Protein AF-A0A842W9Q1-F1 (afdb_monomer_lite)

Secondary structure (DSSP, 8-state):
-HHHHHHHHHHHTTSEEE----HHHHHHHHHHHHHHHHHHHHHHHTT-HHHHHHHHHHHHHHHHHHHHHTTTEEE--HHHHHHHHHHTS--HHHHHHHHHHHHHHHHHHH------SS-S--

Sequence (122 aa):
MKKVNFLSKLKKEEKLELVELSEEICQSYLEKADNSLKSAKVLLANNLYENSVSMSYYAMYNSLTALLFRTGVKCENHSGSILILKFLFGKKDLFSIISEAKEERIDKQYYVTDQDEITKDA

pLDDT: mean 91.32, std 14.79, range [39.44, 98.88]

Foldseek 3Di:
DVLVVVLVVCVVVVQKDFAAQDPPLLVVLQVLLVVLQVQLVVCVVVVVNLSSLLSNLSSLQSNLQSVCSNVRMGHNDSLSSLVCCCPVVVCVVSSVVSVVSVVSNCCSPPDDDPPPPPPDDD

Radius of gyration: 17.18 Å; chains: 1; bounding box: 45×37×46 Å

Structure (mmCIF, N/CA/C/O backbone):
data_AF-A0A842W9Q1-F1
#
_entry.id   AF-A0A842W9Q1-F1
#
loop_
_atom_site.group_PDB
_atom_site.id
_atom_site.type_symbol
_atom_site.label_atom_id
_atom_site.label_alt_id
_atom_site.label_comp_id
_atom_site.label_asym_id
_atom_site.label_entity_id
_atom_site.label_seq_id
_atom_site.pdbx_PDB_ins_code
_atom_site.Cartn_x
_atom_site.Cartn_y
_atom_site.Cartn_z
_atom_site.occupancy
_atom_site.B_iso_or_equiv
_atom_site.auth_seq_id
_atom_site.auth_comp_id
_atom_site.auth_asym_id
_atom_site.auth_atom_id
_atom_site.pdbx_PDB_model_num
ATOM 1 N N . MET A 1 1 ? -8.109 -16.696 13.592 1.00 61.06 1 MET A N 1
ATOM 2 C CA . MET A 1 1 ? -7.751 -16.048 14.879 1.00 61.06 1 MET A CA 1
ATOM 3 C C . MET A 1 1 ? -6.461 -15.225 14.828 1.00 61.06 1 MET A C 1
ATOM 5 O O . MET A 1 1 ? -6.553 -14.035 15.084 1.00 61.06 1 MET A O 1
ATOM 9 N N . LYS A 1 2 ? -5.290 -15.763 14.435 1.00 77.44 2 LYS A N 1
ATOM 10 C CA . LYS A 1 2 ? -4.002 -15.017 14.476 1.00 77.44 2 LYS A CA 1
ATOM 11 C C . LYS A 1 2 ? -4.022 -13.619 13.813 1.00 77.44 2 LYS A C 1
ATOM 13 O O . LYS A 1 2 ? -3.540 -12.663 14.406 1.00 77.44 2 LYS A O 1
ATOM 18 N N . LYS A 1 3 ? -4.625 -13.479 12.623 1.00 78.38 3 LYS A N 1
ATOM 19 C CA . LYS A 1 3 ? -4.702 -12.194 11.885 1.00 78.38 3 LYS A CA 1
ATOM 20 C C . LYS A 1 3 ? -5.624 -11.155 12.541 1.00 78.38 3 LYS A C 1
ATOM 22 O O . LYS A 1 3 ? -5.323 -9.970 12.503 1.00 78.38 3 LYS A O 1
ATOM 27 N N . VAL A 1 4 ? -6.709 -11.595 13.180 1.00 78.06 4 VAL A N 1
ATOM 28 C CA . VAL A 1 4 ? -7.604 -10.703 13.941 1.00 78.06 4 VAL A CA 1
ATOM 29 C C . VAL A 1 4 ? -6.896 -10.223 15.207 1.00 78.06 4 VAL A C 1
ATOM 31 O O . VAL A 1 4 ? -6.900 -9.034 15.492 1.00 78.06 4 VAL A O 1
ATOM 34 N N . ASN A 1 5 ? -6.175 -11.117 15.893 1.00 90.00 5 ASN A N 1
ATOM 35 C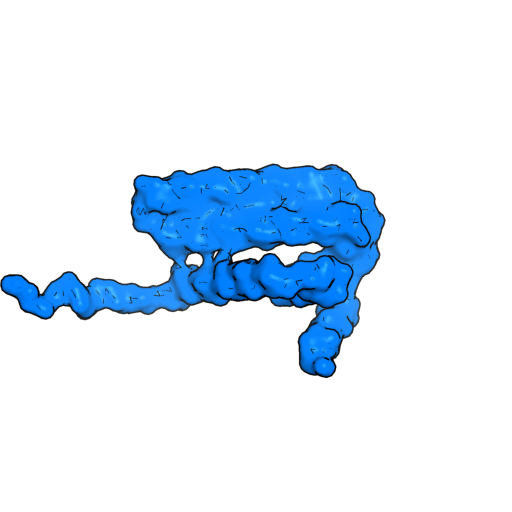 CA . ASN A 1 5 ? -5.356 -10.747 17.051 1.00 90.00 5 ASN A CA 1
ATOM 36 C C . ASN A 1 5 ? -4.273 -9.717 16.686 1.00 90.00 5 ASN A C 1
ATOM 38 O O . ASN A 1 5 ? -3.961 -8.849 17.496 1.00 90.00 5 ASN A O 1
ATOM 42 N N . PHE A 1 6 ? -3.730 -9.784 15.466 1.00 94.00 6 PHE A N 1
ATOM 43 C CA . PHE A 1 6 ? -2.780 -8.793 14.962 1.00 94.00 6 PHE A CA 1
ATOM 44 C C . PHE A 1 6 ? -3.413 -7.406 14.776 1.00 94.00 6 PHE A C 1
ATOM 46 O O . PHE A 1 6 ? -2.848 -6.428 15.253 1.00 94.00 6 PHE A O 1
ATOM 53 N N . LEU A 1 7 ? -4.602 -7.304 14.169 1.00 93.94 7 LEU A N 1
ATOM 54 C CA . LEU A 1 7 ? -5.308 -6.018 14.060 1.00 93.94 7 LEU A CA 1
ATOM 55 C C . LEU A 1 7 ? -5.684 -5.457 15.440 1.00 93.94 7 LEU A C 1
ATOM 57 O O . LEU A 1 7 ? -5.496 -4.271 15.693 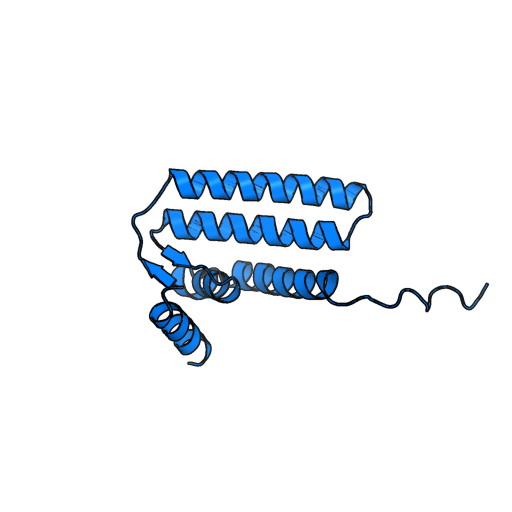1.00 93.94 7 LEU A O 1
ATOM 61 N N . SER A 1 8 ? -6.124 -6.314 16.367 1.00 94.06 8 SER A N 1
ATOM 62 C CA . SER A 1 8 ? -6.380 -5.910 17.755 1.00 94.06 8 SER A CA 1
ATOM 63 C C . SER A 1 8 ? -5.121 -5.391 18.453 1.00 94.06 8 SER A C 1
ATOM 65 O O . SER A 1 8 ? -5.205 -4.448 19.235 1.00 94.06 8 SER A O 1
ATOM 67 N N . LYS A 1 9 ? -3.952 -5.982 18.172 1.00 96.38 9 LYS A N 1
ATOM 68 C CA . LYS A 1 9 ? -2.661 -5.484 18.661 1.00 96.38 9 LYS A CA 1
ATOM 69 C C . LYS A 1 9 ? -2.351 -4.101 18.082 1.00 96.38 9 LYS A C 1
ATOM 71 O O . LYS A 1 9 ? -2.046 -3.205 18.855 1.00 96.38 9 LYS A O 1
ATOM 76 N N . LEU A 1 10 ? -2.493 -3.907 16.768 1.00 96.94 10 LEU A N 1
ATOM 77 C CA . LEU A 1 10 ? -2.270 -2.598 16.137 1.00 96.94 10 LEU A CA 1
ATOM 78 C C . LEU A 1 10 ? -3.185 -1.515 16.712 1.00 96.94 10 LEU A C 1
ATOM 80 O O . LEU A 1 10 ? -2.727 -0.402 16.936 1.00 96.94 10 LEU A O 1
ATOM 84 N N . LYS A 1 11 ? -4.445 -1.854 17.009 1.00 95.81 11 LYS A N 1
ATOM 85 C CA . LYS A 1 11 ? -5.377 -0.934 17.670 1.00 95.81 11 LYS A CA 1
ATOM 86 C C . LYS A 1 11 ? -4.905 -0.537 19.072 1.00 95.81 11 LYS A C 1
ATOM 88 O O . LYS A 1 11 ? -4.983 0.628 19.427 1.00 95.81 11 LYS A O 1
ATOM 93 N N . LYS A 1 12 ? -4.406 -1.492 19.866 1.00 96.69 12 LYS A N 1
ATOM 94 C CA . LYS A 1 12 ? -3.841 -1.210 21.202 1.00 96.69 12 LYS A CA 1
ATOM 95 C C . LYS A 1 12 ? -2.573 -0.353 21.148 1.00 96.69 12 LYS A C 1
ATOM 97 O O . LYS A 1 12 ? -2.286 0.335 22.113 1.00 96.69 12 LYS A O 1
ATOM 102 N N . GLU A 1 13 ? -1.821 -0.435 20.055 1.00 96.75 13 GLU A N 1
ATOM 103 C CA . GLU A 1 13 ? -0.624 0.376 19.799 1.00 96.75 13 GLU A CA 1
ATOM 104 C C . GLU A 1 13 ? -0.940 1.712 19.104 1.00 96.75 13 GLU A C 1
ATOM 106 O O . GLU A 1 13 ? -0.010 2.360 18.639 1.00 96.75 13 GLU A O 1
ATOM 111 N N . GLU A 1 14 ? -2.219 2.083 18.958 1.00 95.81 14 GLU A N 1
ATOM 112 C CA . GLU A 1 14 ? -2.668 3.319 18.284 1.00 95.81 14 GLU A CA 1
ATOM 113 C C . GLU A 1 14 ? -2.256 3.418 16.799 1.00 95.81 14 GLU A C 1
ATOM 115 O O . GLU A 1 14 ? -2.368 4.455 16.160 1.00 95.81 14 GLU A O 1
ATOM 120 N N . LYS A 1 15 ? -1.856 2.294 16.191 1.00 96.62 15 LYS A N 1
ATOM 121 C CA . LYS A 1 15 ? -1.499 2.189 14.762 1.00 96.62 15 LYS A CA 1
ATOM 122 C C . LYS A 1 15 ? -2.687 1.852 13.867 1.00 96.62 15 LYS A C 1
ATOM 124 O O . LYS A 1 15 ? -2.522 1.723 12.651 1.00 96.62 15 LYS A O 1
ATOM 129 N N . LEU A 1 16 ? -3.850 1.594 14.460 1.00 97.56 16 LEU A N 1
ATOM 130 C CA . LEU A 1 16 ? -5.113 1.336 13.780 1.00 97.56 16 LEU A CA 1
ATOM 131 C C . LEU A 1 16 ? -6.241 2.007 14.557 1.00 97.56 16 LEU A C 1
ATOM 133 O O . LEU A 1 16 ? -6.567 1.584 15.666 1.00 97.56 16 LEU A O 1
ATOM 137 N N . GLU A 1 17 ? -6.874 2.993 13.943 1.00 97.00 17 GLU A N 1
ATOM 138 C CA . GLU A 1 17 ? -7.889 3.821 14.584 1.00 97.00 17 GLU A CA 1
ATOM 139 C C . GLU A 1 17 ? -9.000 4.212 13.603 1.00 97.00 17 GLU A C 1
ATOM 141 O O . GLU A 1 17 ? -8.828 4.171 12.380 1.00 97.00 17 GLU A O 1
ATOM 146 N N . LEU A 1 18 ? -10.164 4.546 14.165 1.00 97.38 18 LEU A N 1
ATOM 147 C CA . LEU A 1 18 ? -11.228 5.215 13.426 1.00 97.38 18 LEU A CA 1
ATOM 148 C C . LEU A 1 18 ? -10.986 6.717 13.525 1.00 97.38 18 LEU A C 1
ATOM 150 O O . LEU A 1 18 ? -10.700 7.221 14.608 1.00 97.38 18 LEU A O 1
ATOM 154 N N . VAL A 1 19 ? -11.105 7.400 12.398 1.00 96.56 19 VAL A N 1
ATOM 155 C CA . VAL A 1 19 ? -10.881 8.840 12.263 1.00 96.56 19 VAL A CA 1
ATOM 156 C C . VAL A 1 19 ? -12.031 9.461 11.487 1.00 96.56 19 VAL A C 1
ATOM 158 O O . VAL A 1 19 ? -12.786 8.758 10.814 1.00 96.56 19 VAL A O 1
ATOM 161 N N . GLU A 1 20 ? -12.137 10.785 11.539 1.00 96.75 20 GLU A N 1
ATOM 162 C CA . GLU A 1 20 ? -13.026 11.505 10.634 1.00 96.75 20 GLU A CA 1
ATOM 163 C C . GLU A 1 20 ? -12.640 11.239 9.177 1.00 96.75 20 GLU A C 1
ATOM 165 O O . GLU A 1 20 ? -11.460 11.142 8.818 1.00 96.75 20 GLU A O 1
ATOM 170 N N . LEU A 1 21 ? -13.656 11.103 8.330 1.00 95.81 21 LEU A N 1
ATOM 171 C CA . LEU A 1 21 ? -13.447 10.920 6.903 1.00 95.81 21 LEU A CA 1
ATOM 172 C C . LEU A 1 21 ? -12.790 12.185 6.348 1.00 95.81 21 LEU A C 1
ATOM 174 O O . LEU A 1 21 ? -13.228 13.297 6.637 1.00 95.81 21 LEU A O 1
ATOM 178 N N . SER A 1 22 ? -11.755 12.022 5.527 1.00 95.62 22 SER A N 1
ATOM 179 C CA . SER A 1 22 ? -11.031 13.162 4.966 1.00 95.62 22 SER A CA 1
ATOM 180 C C . SER A 1 22 ? -10.874 13.019 3.460 1.00 95.62 22 SER A C 1
ATOM 182 O O . SER A 1 22 ? -10.091 12.204 2.966 1.00 95.62 22 SER A O 1
ATOM 184 N N . GLU A 1 23 ? -11.637 13.825 2.722 1.00 95.88 23 GLU A N 1
ATOM 185 C CA . GLU A 1 23 ? -11.526 13.914 1.265 1.00 95.88 23 GLU A CA 1
ATOM 186 C C . GLU A 1 23 ? -10.193 14.536 0.838 1.00 95.88 23 GLU A C 1
ATOM 188 O O . GLU A 1 23 ? -9.567 14.047 -0.097 1.00 95.88 23 GLU A O 1
ATOM 193 N N . GLU A 1 24 ? -9.705 15.526 1.583 1.00 97.75 24 GLU A N 1
ATOM 194 C CA . GLU A 1 24 ? -8.405 16.161 1.354 1.00 97.75 24 GLU A CA 1
ATOM 195 C C . GLU A 1 24 ? -7.239 15.167 1.492 1.00 97.75 24 GLU A C 1
ATOM 197 O O . GLU A 1 24 ? -6.388 15.063 0.603 1.00 97.75 24 GLU A O 1
ATOM 202 N N . ILE A 1 25 ? -7.210 14.381 2.576 1.00 97.12 25 ILE A N 1
ATOM 203 C CA . ILE A 1 25 ? -6.166 13.367 2.778 1.00 97.12 25 ILE A CA 1
ATOM 204 C C . ILE A 1 25 ? -6.300 12.254 1.735 1.00 97.12 25 ILE A C 1
ATOM 206 O O . ILE A 1 25 ? -5.292 11.805 1.188 1.00 97.12 25 ILE A O 1
ATOM 210 N N . CYS A 1 26 ? -7.529 11.822 1.428 1.00 98.06 26 CYS A N 1
ATOM 211 C CA . CYS A 1 26 ? -7.784 10.860 0.358 1.00 98.06 26 CYS A CA 1
ATOM 212 C C . CYS A 1 26 ? -7.167 11.336 -0.966 1.00 98.06 26 CYS A C 1
ATOM 214 O O . CYS A 1 26 ? -6.368 10.612 -1.562 1.00 98.06 26 CYS A O 1
ATOM 216 N N . GLN A 1 27 ? -7.460 12.573 -1.374 1.00 98.56 27 GLN A N 1
ATOM 217 C CA . GLN A 1 27 ? -6.946 13.162 -2.607 1.00 98.56 27 GLN A CA 1
ATOM 218 C C . GLN A 1 27 ? -5.415 13.254 -2.600 1.00 98.56 27 GLN A C 1
ATOM 220 O O . GLN A 1 27 ? -4.767 12.835 -3.557 1.00 98.56 27 GLN A O 1
ATOM 225 N N . SER A 1 28 ? -4.825 13.676 -1.481 1.00 98.50 28 SER A N 1
ATOM 226 C CA . SER A 1 28 ? -3.368 13.736 -1.311 1.00 98.50 28 SER A CA 1
ATOM 227 C C . SER A 1 28 ? -2.693 12.368 -1.504 1.00 98.50 28 SER A C 1
ATOM 229 O O . SER A 1 28 ? -1.616 12.264 -2.095 1.00 98.50 28 SER A O 1
ATOM 231 N N . TYR A 1 29 ? -3.306 11.286 -1.013 1.00 98.56 29 TYR A N 1
ATOM 232 C CA . TYR A 1 29 ? -2.784 9.932 -1.220 1.00 98.56 29 TYR A CA 1
ATOM 233 C C . TYR A 1 29 ? -3.039 9.398 -2.633 1.00 98.56 29 TYR A C 1
ATOM 235 O O . TYR A 1 29 ? -2.196 8.659 -3.141 1.00 98.56 29 TYR A O 1
ATOM 243 N N . LEU A 1 30 ? -4.135 9.783 -3.293 1.00 98.75 30 LEU A N 1
ATOM 244 C CA . LEU A 1 30 ? -4.349 9.468 -4.710 1.00 98.75 30 LEU A CA 1
ATOM 245 C C . LEU A 1 30 ? -3.288 10.134 -5.592 1.00 98.75 30 LEU A C 1
ATOM 247 O O . LEU A 1 30 ? -2.703 9.470 -6.442 1.00 98.75 30 LEU A O 1
ATOM 251 N N . GLU A 1 31 ? -2.937 11.391 -5.324 1.00 98.81 31 GLU A N 1
ATOM 252 C CA . GLU A 1 31 ? -1.845 12.075 -6.026 1.00 98.81 31 GLU A CA 1
ATOM 253 C C . GLU A 1 31 ? -0.495 11.381 -5.806 1.00 98.81 31 GLU A C 1
ATOM 255 O O . GLU A 1 31 ? 0.276 11.179 -6.749 1.00 98.81 31 GLU A O 1
ATOM 260 N N . LYS A 1 32 ? -0.208 10.943 -4.573 1.00 98.62 32 LYS A N 1
ATOM 261 C CA . LYS A 1 32 ? 0.982 10.124 -4.285 1.00 98.62 32 LYS A CA 1
ATOM 262 C C . LYS A 1 32 ? 0.958 8.790 -5.028 1.00 98.62 32 LYS A C 1
ATOM 264 O O . LYS A 1 32 ? 2.011 8.345 -5.493 1.00 98.62 32 LYS A O 1
ATOM 269 N N . ALA A 1 33 ? -0.204 8.149 -5.134 1.00 98.81 33 ALA A N 1
ATOM 270 C CA . ALA A 1 33 ? -0.362 6.905 -5.877 1.00 98.81 33 ALA A CA 1
ATOM 271 C C . ALA A 1 33 ? -0.066 7.114 -7.368 1.00 98.81 33 ALA A C 1
ATOM 273 O O . ALA A 1 33 ? 0.751 6.386 -7.934 1.00 98.81 33 ALA A O 1
ATOM 274 N N . ASP A 1 34 ? -0.635 8.160 -7.967 1.00 98.88 34 ASP A N 1
ATOM 275 C CA . ASP A 1 34 ? -0.411 8.523 -9.366 1.00 98.88 34 ASP A CA 1
ATOM 276 C C . ASP A 1 34 ? 1.054 8.856 -9.644 1.00 98.88 34 ASP A C 1
ATOM 278 O O . ASP A 1 34 ? 1.630 8.383 -10.625 1.00 98.88 34 ASP A O 1
ATOM 282 N N . ASN A 1 35 ? 1.690 9.635 -8.769 1.00 98.81 35 ASN A N 1
ATOM 283 C CA . ASN A 1 35 ? 3.109 9.957 -8.896 1.00 98.81 35 ASN A CA 1
ATOM 284 C C . ASN A 1 35 ? 3.981 8.704 -8.770 1.00 98.81 35 ASN A C 1
ATOM 286 O O . ASN A 1 35 ? 4.900 8.520 -9.565 1.00 98.81 35 ASN A O 1
ATOM 290 N N . SER A 1 36 ? 3.644 7.796 -7.850 1.00 98.75 36 SER A N 1
ATOM 291 C CA . SER A 1 36 ? 4.360 6.525 -7.705 1.00 98.75 36 SER A CA 1
ATOM 292 C C . SER A 1 36 ? 4.230 5.655 -8.957 1.00 98.75 36 SER A C 1
ATOM 294 O O . SER A 1 36 ? 5.222 5.105 -9.432 1.00 98.75 36 SER A O 1
ATOM 296 N N . LEU A 1 37 ? 3.035 5.590 -9.551 1.00 98.81 37 LEU A N 1
ATOM 297 C CA . LEU A 1 37 ? 2.799 4.855 -10.791 1.00 98.81 37 LEU A CA 1
ATOM 298 C C . LEU A 1 37 ? 3.552 5.472 -11.979 1.00 98.81 37 LEU A C 1
ATOM 300 O O . LEU A 1 37 ? 4.113 4.744 -12.799 1.00 98.81 37 LEU A O 1
ATOM 304 N N . LYS A 1 38 ? 3.592 6.807 -12.079 1.00 98.88 38 LYS A N 1
ATOM 305 C CA . LYS A 1 38 ? 4.397 7.511 -13.091 1.00 98.88 38 LYS A CA 1
ATOM 306 C C . LYS A 1 38 ? 5.876 7.153 -12.948 1.00 98.88 38 LYS A C 1
ATOM 308 O O . LYS A 1 38 ? 6.494 6.753 -13.932 1.00 98.88 38 LYS A O 1
ATOM 313 N N . SER A 1 39 ? 6.424 7.219 -11.734 1.00 98.75 39 SER A N 1
ATOM 314 C CA . SER A 1 39 ? 7.809 6.823 -11.462 1.00 98.75 39 SER A CA 1
ATOM 315 C C . SER A 1 39 ? 8.067 5.360 -11.818 1.00 98.75 39 SER A C 1
ATOM 317 O O . SER A 1 39 ? 9.049 5.075 -12.496 1.00 98.75 39 SER A O 1
ATOM 319 N N . ALA A 1 40 ? 7.173 4.439 -11.442 1.00 98.62 40 ALA A N 1
ATOM 320 C CA . ALA A 1 40 ? 7.304 3.020 -11.774 1.00 98.62 40 ALA A CA 1
ATOM 321 C C . ALA A 1 40 ? 7.436 2.786 -13.286 1.00 98.62 40 ALA A C 1
ATOM 323 O O . ALA A 1 40 ? 8.307 2.030 -13.717 1.00 98.62 40 ALA A O 1
ATOM 324 N N . LYS A 1 41 ? 6.624 3.482 -14.094 1.00 98.75 41 LYS A N 1
ATOM 325 C CA . LYS A 1 41 ? 6.672 3.410 -15.563 1.00 98.75 41 LYS A CA 1
ATOM 326 C C . LYS A 1 41 ? 7.981 3.952 -16.137 1.00 98.75 41 LYS A C 1
ATOM 328 O O . LYS A 1 41 ? 8.547 3.328 -17.028 1.00 98.75 41 LYS A O 1
ATOM 333 N N . VAL A 1 42 ? 8.475 5.081 -15.623 1.00 98.8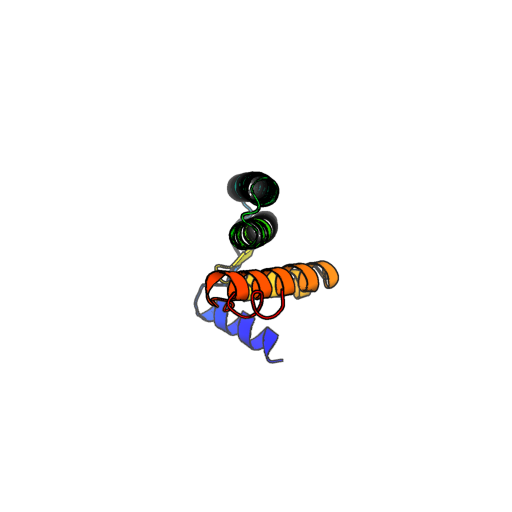1 42 VAL A N 1
ATOM 334 C CA . VAL A 1 42 ? 9.768 5.651 -16.046 1.00 98.81 42 VAL A CA 1
ATOM 335 C C . VAL A 1 42 ? 10.909 4.690 -15.720 1.00 98.81 42 VAL A C 1
ATOM 337 O O . VAL A 1 42 ? 11.743 4.420 -16.578 1.00 98.81 42 VAL A O 1
ATOM 340 N N . LEU A 1 43 ? 10.925 4.138 -14.507 1.00 98.56 43 LEU A N 1
ATOM 341 C CA . LEU A 1 43 ? 11.945 3.186 -14.067 1.00 98.56 43 LEU A CA 1
ATOM 342 C C . LEU A 1 43 ? 11.921 1.909 -14.912 1.00 98.56 43 LEU A C 1
ATOM 344 O O . LEU A 1 43 ? 12.975 1.445 -15.337 1.00 98.56 43 LEU A O 1
ATOM 348 N N . LEU A 1 44 ? 10.728 1.397 -15.227 1.00 98.06 44 LEU A N 1
ATOM 349 C CA . LEU A 1 44 ? 10.560 0.245 -16.113 1.00 98.06 44 LEU A CA 1
ATOM 350 C C . LEU A 1 44 ? 11.136 0.518 -17.507 1.00 98.06 44 LEU A C 1
ATOM 352 O O . LEU A 1 44 ? 11.909 -0.284 -18.015 1.00 98.06 44 LEU A O 1
ATOM 356 N N . ALA A 1 45 ? 10.803 1.669 -18.099 1.00 98.56 45 ALA A N 1
ATOM 357 C CA . ALA A 1 45 ? 11.293 2.058 -19.422 1.00 98.56 45 ALA A CA 1
ATOM 358 C C . ALA A 1 45 ? 12.821 2.256 -19.477 1.00 98.56 45 ALA A C 1
ATOM 360 O O . ALA A 1 45 ? 13.402 2.217 -20.557 1.00 98.56 45 ALA A O 1
ATOM 361 N N . ASN A 1 46 ? 13.465 2.460 -18.324 1.00 98.31 46 ASN A N 1
ATOM 362 C CA . ASN A 1 46 ? 14.914 2.609 -18.189 1.00 98.31 46 ASN A CA 1
ATOM 363 C C . ASN A 1 46 ? 15.593 1.345 -17.625 1.00 98.31 46 ASN A C 1
ATOM 365 O O . ASN A 1 46 ? 16.730 1.419 -17.170 1.00 98.31 46 ASN A O 1
ATOM 369 N N . ASN A 1 47 ? 14.914 0.191 -17.641 1.00 97.44 47 ASN A N 1
ATOM 370 C CA . ASN A 1 47 ? 15.422 -1.100 -17.154 1.00 97.44 47 ASN A CA 1
ATOM 371 C C . ASN A 1 47 ? 15.824 -1.117 -15.663 1.00 97.44 47 ASN A C 1
ATOM 373 O O . ASN A 1 47 ? 16.566 -1.989 -15.217 1.00 97.44 47 ASN A O 1
ATOM 377 N N . LEU A 1 48 ? 15.314 -0.177 -14.861 1.00 96.62 48 LEU A N 1
ATOM 378 C CA . LEU A 1 48 ? 15.534 -0.106 -13.414 1.00 96.62 48 LEU A CA 1
ATOM 379 C C . LEU A 1 48 ? 14.456 -0.920 -12.683 1.00 96.62 48 LEU A C 1
ATOM 381 O O . LEU A 1 48 ? 13.603 -0.370 -11.981 1.00 96.62 48 LEU A O 1
ATOM 385 N N . TYR A 1 49 ? 14.466 -2.238 -12.893 1.00 94.81 49 TYR A N 1
ATOM 386 C CA . TYR A 1 49 ? 13.358 -3.130 -12.532 1.00 94.81 49 TYR A CA 1
ATOM 387 C C . TYR A 1 49 ? 13.062 -3.187 -11.029 1.00 94.81 49 TYR A C 1
ATOM 389 O O . TYR A 1 49 ? 11.909 -3.028 -10.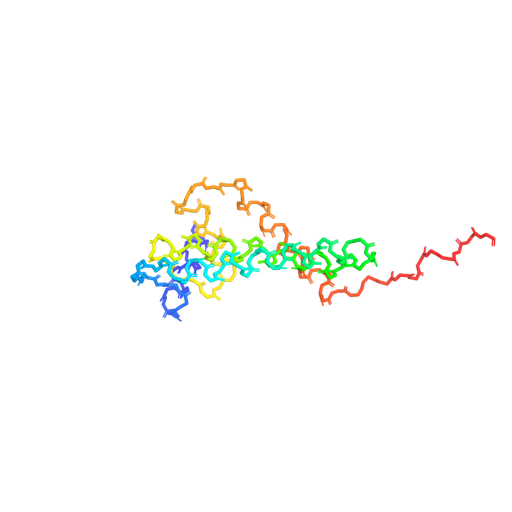638 1.00 94.81 49 TYR A O 1
ATOM 397 N N . GLU A 1 50 ? 14.076 -3.335 -10.176 1.00 95.00 50 GLU A N 1
ATOM 398 C CA . GLU A 1 50 ? 13.910 -3.396 -8.711 1.00 95.00 50 GLU A CA 1
ATOM 399 C C . GLU A 1 50 ? 13.237 -2.132 -8.154 1.00 95.00 50 GLU A C 1
ATOM 401 O O . GLU A 1 50 ? 12.292 -2.178 -7.357 1.00 95.00 50 GLU A O 1
ATOM 406 N N . ASN A 1 51 ? 13.672 -0.976 -8.660 1.00 95.75 51 ASN A N 1
ATOM 407 C CA . ASN A 1 51 ? 13.088 0.315 -8.321 1.00 95.75 51 ASN A CA 1
ATOM 408 C C . ASN A 1 51 ? 11.657 0.438 -8.870 1.00 95.75 51 ASN A C 1
ATOM 410 O O . ASN A 1 51 ? 10.773 0.966 -8.192 1.00 95.75 51 ASN A O 1
ATOM 414 N N . SER A 1 52 ? 11.400 -0.071 -10.079 1.00 97.88 52 SER A N 1
ATOM 415 C CA . SER A 1 52 ? 10.060 -0.081 -10.676 1.00 97.88 52 SER A CA 1
ATOM 416 C C . SER A 1 52 ? 9.069 -0.929 -9.867 1.00 97.88 52 SER A C 1
ATOM 418 O O . SER A 1 52 ? 7.951 -0.474 -9.603 1.00 97.88 52 SER A O 1
ATOM 420 N N . VAL A 1 53 ? 9.485 -2.110 -9.394 1.00 97.19 53 VAL A N 1
ATOM 421 C CA . VAL A 1 53 ? 8.698 -2.971 -8.492 1.00 97.19 53 VAL A CA 1
ATOM 422 C C . VAL A 1 53 ? 8.360 -2.222 -7.206 1.00 97.19 53 VAL A C 1
ATOM 424 O O . VAL A 1 53 ? 7.195 -2.165 -6.801 1.00 97.19 53 VAL A O 1
ATOM 427 N N . SER A 1 54 ? 9.353 -1.560 -6.606 1.00 96.75 54 SER A N 1
ATOM 428 C CA . SER A 1 54 ? 9.156 -0.775 -5.386 1.00 96.75 54 SER A CA 1
ATOM 429 C C . SER A 1 54 ? 8.126 0.340 -5.571 1.00 96.75 54 SER A C 1
ATOM 431 O O . SER A 1 54 ? 7.192 0.469 -4.775 1.00 96.75 54 SER A O 1
ATOM 433 N N . MET A 1 55 ? 8.240 1.115 -6.651 1.00 98.25 55 MET A N 1
ATOM 434 C CA . MET A 1 55 ? 7.304 2.202 -6.943 1.00 98.25 55 MET A CA 1
ATOM 435 C C . MET A 1 55 ? 5.901 1.700 -7.302 1.00 98.25 55 MET A C 1
ATOM 437 O O . MET A 1 55 ? 4.912 2.338 -6.936 1.00 98.25 55 MET A O 1
ATOM 441 N N . SER A 1 56 ? 5.794 0.534 -7.943 1.00 98.44 56 SER A N 1
ATOM 442 C CA . SER A 1 56 ? 4.507 -0.115 -8.224 1.00 98.44 56 SER A CA 1
ATOM 443 C C . SER A 1 56 ? 3.783 -0.493 -6.930 1.00 98.44 56 SER A C 1
ATOM 445 O O . SER A 1 56 ? 2.604 -0.176 -6.762 1.00 98.44 56 SER A O 1
ATOM 447 N N . TYR A 1 57 ? 4.500 -1.077 -5.966 1.00 98.44 57 TYR A N 1
ATOM 448 C CA . TYR A 1 57 ? 3.949 -1.362 -4.641 1.00 98.44 57 TYR A CA 1
ATOM 449 C C . TYR A 1 57 ? 3.492 -0.087 -3.916 1.00 98.44 57 TYR A C 1
ATOM 451 O O . TYR A 1 57 ? 2.389 -0.052 -3.363 1.00 98.44 57 TYR A O 1
ATOM 459 N N . TYR A 1 58 ? 4.295 0.983 -3.932 1.00 98.44 58 TYR A N 1
ATOM 460 C CA . TYR A 1 58 ? 3.905 2.242 -3.293 1.00 98.44 58 TYR A CA 1
ATOM 461 C C . TYR A 1 58 ? 2.684 2.886 -3.950 1.00 98.44 58 TYR A C 1
ATOM 463 O O . TYR A 1 58 ? 1.854 3.444 -3.233 1.00 98.44 58 TYR A O 1
ATOM 471 N N . ALA A 1 59 ? 2.513 2.762 -5.269 1.00 98.81 59 ALA A N 1
ATOM 472 C CA . ALA A 1 59 ? 1.290 3.197 -5.936 1.00 98.81 59 ALA A CA 1
ATOM 473 C C . ALA A 1 59 ? 0.060 2.488 -5.344 1.00 98.81 59 ALA A C 1
ATOM 475 O O . ALA A 1 59 ? -0.869 3.144 -4.876 1.00 98.81 59 ALA A O 1
ATOM 476 N N . MET A 1 60 ? 0.106 1.156 -5.249 1.00 98.69 60 MET A N 1
ATOM 477 C CA . MET A 1 60 ? -0.981 0.353 -4.678 1.00 98.69 60 MET A CA 1
ATOM 478 C C . MET A 1 60 ? -1.248 0.686 -3.205 1.00 98.69 60 MET A C 1
ATOM 480 O O . MET A 1 60 ? -2.400 0.816 -2.787 1.00 98.69 60 MET A O 1
ATOM 484 N N . TYR A 1 61 ? -0.189 0.833 -2.405 1.00 98.56 61 TYR A N 1
ATOM 485 C CA . TYR A 1 61 ? -0.309 1.137 -0.982 1.00 98.56 61 TYR A CA 1
ATOM 486 C C . TYR A 1 61 ? -0.887 2.533 -0.728 1.00 98.56 61 TYR A C 1
ATOM 488 O O . TYR A 1 61 ? -1.726 2.700 0.160 1.00 98.56 61 TYR A O 1
ATOM 496 N N . ASN A 1 62 ? -0.492 3.528 -1.523 1.00 98.69 62 ASN A N 1
ATOM 497 C CA . ASN A 1 62 ? -1.053 4.873 -1.442 1.00 98.69 62 ASN A CA 1
ATOM 498 C C . ASN A 1 62 ? -2.534 4.881 -1.851 1.00 98.69 62 ASN A C 1
ATOM 500 O O . ASN A 1 62 ? -3.343 5.464 -1.133 1.00 98.69 62 ASN A O 1
ATOM 504 N N . SER A 1 63 ? -2.930 4.154 -2.905 1.00 98.62 63 SER A N 1
ATOM 505 C CA . SER A 1 63 ? -4.350 4.000 -3.265 1.00 98.62 63 SER A CA 1
ATOM 506 C C . SER A 1 63 ? -5.166 3.333 -2.155 1.00 98.62 63 SER A C 1
ATOM 508 O O . SER A 1 63 ? -6.273 3.772 -1.843 1.00 98.62 63 SER A O 1
ATOM 510 N N . LEU A 1 64 ? -4.621 2.292 -1.516 1.00 98.56 64 LEU A N 1
ATOM 511 C CA . LEU A 1 64 ? -5.258 1.665 -0.358 1.00 98.56 64 LEU A CA 1
ATOM 512 C C . LEU A 1 64 ? -5.384 2.652 0.808 1.00 98.56 64 LEU A C 1
ATOM 514 O O . LEU A 1 64 ? -6.433 2.726 1.436 1.00 98.56 64 LEU A O 1
ATOM 518 N N . THR A 1 65 ? -4.344 3.437 1.077 1.00 98.31 65 THR A N 1
ATOM 519 C CA . THR A 1 65 ? -4.360 4.438 2.150 1.00 98.31 65 THR A CA 1
ATOM 520 C C . THR A 1 65 ? -5.416 5.516 1.889 1.00 98.31 65 THR A C 1
ATOM 522 O O . THR A 1 65 ? -6.173 5.851 2.798 1.00 98.31 65 THR A O 1
ATOM 525 N N . ALA A 1 66 ? -5.556 5.980 0.642 1.00 98.44 66 ALA A N 1
ATOM 526 C CA . ALA A 1 66 ? -6.630 6.885 0.235 1.00 98.44 66 ALA A CA 1
ATOM 527 C C . ALA A 1 66 ? -8.024 6.296 0.515 1.00 98.44 66 ALA A C 1
ATOM 529 O O . ALA A 1 66 ? -8.867 6.960 1.118 1.00 98.44 66 ALA A O 1
ATOM 530 N N . LEU A 1 67 ? -8.251 5.025 0.155 1.00 98.12 67 LEU A N 1
ATOM 531 C CA . LEU A 1 67 ? -9.502 4.318 0.452 1.00 98.12 67 LEU A CA 1
ATOM 532 C C . LEU A 1 67 ? -9.790 4.261 1.961 1.00 98.12 67 LEU A C 1
ATOM 534 O O . LEU A 1 67 ? -10.930 4.476 2.374 1.00 98.12 67 LEU A O 1
ATOM 538 N N . LEU A 1 68 ? -8.778 3.989 2.788 1.00 98.00 68 LEU A N 1
ATOM 539 C CA . LEU A 1 68 ? -8.950 3.949 4.241 1.00 98.00 68 LEU A CA 1
ATOM 540 C C . LEU A 1 68 ? -9.409 5.315 4.779 1.00 98.00 68 LEU A C 1
ATOM 542 O O . LEU A 1 68 ? -10.450 5.383 5.433 1.00 98.00 68 LEU A O 1
ATOM 546 N N . PHE A 1 69 ? -8.744 6.412 4.401 1.00 97.88 69 PHE A N 1
ATOM 547 C CA . PHE A 1 69 ? -9.155 7.763 4.814 1.00 97.88 69 PHE A CA 1
ATOM 548 C C . PHE A 1 69 ? -10.524 8.180 4.264 1.00 97.88 69 PHE A C 1
ATOM 550 O O . PHE A 1 69 ? -11.294 8.839 4.964 1.00 97.88 69 PHE A O 1
ATOM 557 N N . ARG A 1 70 ? -10.887 7.730 3.055 1.00 97.50 70 ARG A N 1
ATOM 558 C CA . ARG A 1 70 ? -12.229 7.929 2.482 1.00 97.50 70 ARG A CA 1
ATOM 559 C C . ARG A 1 70 ? -13.330 7.204 3.256 1.00 97.50 70 ARG A C 1
ATOM 561 O O . ARG A 1 70 ? -14.500 7.485 3.026 1.00 97.50 70 ARG A O 1
ATOM 568 N N . THR A 1 71 ? -12.976 6.279 4.146 1.00 96.94 71 THR A N 1
ATOM 569 C CA . THR A 1 71 ? -13.917 5.498 4.965 1.00 96.94 71 THR A CA 1
ATOM 570 C C . THR A 1 71 ? -13.733 5.696 6.468 1.00 96.94 71 THR A C 1
ATOM 572 O O . THR A 1 71 ? -14.335 4.966 7.252 1.00 96.94 71 THR A O 1
ATOM 575 N N . GLY A 1 72 ? -12.929 6.681 6.881 1.00 97.38 72 GLY A N 1
ATOM 576 C CA . GLY A 1 72 ? -12.707 6.983 8.297 1.00 97.38 72 GLY A CA 1
ATOM 577 C C . GLY A 1 72 ? -11.853 5.941 9.023 1.00 97.38 72 GLY A C 1
ATOM 578 O O . GLY A 1 72 ? -12.007 5.727 10.223 1.00 97.38 72 GLY A O 1
ATOM 579 N N . VAL A 1 73 ? -10.959 5.256 8.308 1.00 97.44 73 VAL A N 1
ATOM 580 C CA . VAL A 1 73 ? -9.997 4.314 8.888 1.00 97.44 73 VAL A CA 1
ATOM 581 C C . VAL A 1 73 ? -8.590 4.860 8.682 1.00 97.44 73 VAL A C 1
ATOM 583 O O . VAL A 1 73 ? -8.215 5.222 7.571 1.00 97.44 73 VAL A O 1
ATOM 586 N N . LYS A 1 74 ? -7.772 4.859 9.733 1.00 97.38 74 LYS A N 1
ATOM 587 C CA . LYS A 1 74 ? -6.336 5.135 9.636 1.00 97.38 74 LYS A CA 1
ATOM 588 C C . LYS A 1 74 ? -5.556 3.913 10.100 1.00 97.38 74 LYS A C 1
ATOM 590 O O . LYS A 1 74 ? -5.836 3.347 11.155 1.00 97.38 74 LYS A O 1
ATOM 595 N N . CYS A 1 75 ? -4.583 3.486 9.295 1.00 97.62 75 CYS A N 1
ATOM 596 C CA . CYS A 1 75 ? -3.662 2.420 9.667 1.00 97.62 75 CYS A CA 1
ATOM 597 C C . CYS A 1 75 ? -2.236 2.742 9.219 1.00 97.62 75 CYS A C 1
ATOM 599 O O . CYS A 1 75 ? -1.978 2.953 8.037 1.00 97.62 75 CYS A O 1
ATOM 601 N N . GLU A 1 76 ? -1.307 2.746 10.170 1.00 94.88 76 GLU A N 1
ATOM 602 C CA . GLU A 1 76 ? 0.101 3.106 9.945 1.00 94.88 76 GLU A CA 1
ATOM 603 C C . GLU A 1 76 ? 0.978 1.884 9.630 1.00 94.88 76 GLU A C 1
ATOM 605 O O . GLU A 1 76 ? 2.187 1.986 9.435 1.00 94.88 76 GLU A O 1
ATOM 610 N N . ASN A 1 77 ? 0.380 0.691 9.578 1.00 97.38 77 ASN A N 1
ATOM 611 C CA . ASN A 1 77 ? 1.086 -0.551 9.304 1.00 97.38 77 ASN A CA 1
ATOM 612 C C . ASN A 1 77 ? 0.671 -1.137 7.955 1.00 97.38 77 ASN A C 1
ATOM 614 O O . ASN A 1 77 ? -0.478 -1.533 7.781 1.00 97.38 77 ASN A O 1
ATOM 618 N N . HIS A 1 78 ? 1.634 -1.337 7.053 1.00 96.88 78 HIS A N 1
ATOM 619 C CA . HIS A 1 78 ? 1.367 -1.886 5.723 1.00 96.88 78 HIS A CA 1
ATOM 620 C C . HIS A 1 78 ? 0.619 -3.229 5.737 1.00 96.88 78 HIS A C 1
ATOM 622 O O . HIS A 1 78 ? -0.353 -3.403 5.007 1.00 96.88 78 HIS A O 1
ATOM 628 N N . SER A 1 79 ? 1.037 -4.188 6.578 1.00 96.94 79 SER A N 1
ATOM 629 C CA . SER A 1 79 ? 0.315 -5.467 6.700 1.00 96.94 79 SER A CA 1
ATOM 630 C C . SER A 1 79 ? -1.093 -5.267 7.257 1.00 96.94 79 SER A C 1
ATOM 632 O O . SER A 1 79 ? -2.018 -5.954 6.835 1.00 96.94 79 SER A O 1
ATOM 634 N N . GLY A 1 80 ? -1.251 -4.351 8.216 1.00 97.44 80 GLY A N 1
ATOM 635 C CA . GLY A 1 80 ? -2.538 -3.985 8.801 1.00 97.44 80 GLY A CA 1
ATOM 636 C C . GLY A 1 80 ? -3.503 -3.457 7.745 1.00 97.44 80 GLY A C 1
ATOM 637 O O . GLY A 1 80 ? -4.570 -4.040 7.562 1.00 97.44 80 GLY A O 1
ATOM 638 N N . SER A 1 81 ? -3.088 -2.444 6.983 1.00 97.88 81 SER A N 1
ATOM 639 C CA . SER A 1 81 ? -3.868 -1.855 5.888 1.00 97.88 81 SER A CA 1
ATOM 640 C C . SER A 1 81 ? -4.305 -2.909 4.869 1.00 97.88 81 SER A C 1
ATOM 642 O O . SER A 1 81 ? -5.481 -2.990 4.514 1.00 97.88 81 SER A O 1
ATOM 644 N N . ILE A 1 82 ? -3.385 -3.783 4.447 1.00 98.00 82 ILE A N 1
ATOM 645 C CA . ILE A 1 82 ? -3.677 -4.862 3.492 1.00 98.00 82 ILE A CA 1
ATOM 646 C C . ILE A 1 82 ? -4.689 -5.864 4.073 1.00 98.00 82 ILE A C 1
ATOM 648 O O . ILE A 1 82 ? -5.615 -6.294 3.388 1.00 98.00 82 ILE A O 1
ATOM 652 N N . LEU A 1 83 ? -4.580 -6.222 5.355 1.00 97.38 83 LEU A N 1
ATOM 653 C CA . LEU A 1 83 ? -5.569 -7.091 6.001 1.00 97.38 83 LEU A CA 1
ATOM 654 C C . LEU A 1 83 ? -6.951 -6.434 6.091 1.00 97.38 83 LEU A C 1
ATOM 656 O O . LEU A 1 83 ? -7.955 -7.130 5.933 1.00 97.38 83 LEU A O 1
ATOM 660 N N . ILE A 1 84 ? -7.018 -5.120 6.306 1.00 96.75 84 ILE A N 1
ATOM 661 C CA . ILE A 1 84 ? -8.279 -4.368 6.316 1.00 96.75 84 ILE A CA 1
ATOM 662 C C . ILE A 1 84 ? -8.947 -4.428 4.937 1.00 96.75 84 ILE A C 1
ATOM 664 O O . ILE A 1 84 ? -10.148 -4.683 4.870 1.00 96.75 84 ILE A O 1
ATOM 668 N N . LEU A 1 85 ? -8.183 -4.332 3.841 1.00 96.31 85 LEU A N 1
ATOM 669 C CA . LEU A 1 85 ? -8.699 -4.520 2.475 1.00 96.31 85 LEU A CA 1
ATOM 670 C C . LEU A 1 85 ? -9.457 -5.850 2.310 1.00 96.31 85 LEU A C 1
ATOM 672 O O . LEU A 1 85 ? -10.522 -5.910 1.694 1.00 96.31 85 LEU A O 1
ATOM 676 N N . LYS A 1 86 ? -8.945 -6.922 2.925 1.00 95.56 86 LYS A N 1
ATOM 677 C CA . LYS A 1 86 ? -9.601 -8.233 2.926 1.00 95.56 86 LYS A CA 1
ATOM 678 C C . LYS A 1 86 ? -10.830 -8.282 3.830 1.00 95.56 86 LYS A C 1
ATOM 680 O O . LYS A 1 86 ? -11.855 -8.819 3.419 1.00 95.56 86 LYS A O 1
ATOM 685 N N . PHE A 1 87 ? -10.701 -7.832 5.077 1.00 94.38 87 PHE A N 1
ATOM 686 C CA . PHE A 1 87 ? -11.709 -8.083 6.111 1.00 94.38 87 PHE A CA 1
ATOM 687 C C . PHE A 1 87 ? -12.846 -7.064 6.122 1.00 94.38 87 PHE A C 1
ATOM 689 O O . PHE A 1 87 ? -13.986 -7.465 6.324 1.00 94.38 87 PHE A O 1
ATOM 696 N N . LEU A 1 88 ? -12.548 -5.784 5.897 1.00 94.38 88 LEU A N 1
ATOM 697 C CA . LEU A 1 88 ? -13.548 -4.717 5.891 1.00 94.38 88 LEU A CA 1
ATOM 698 C C . LEU A 1 88 ? -14.221 -4.590 4.522 1.00 94.38 88 LEU A C 1
ATOM 700 O O . LEU A 1 88 ? -15.439 -4.492 4.441 1.00 94.38 88 LEU A O 1
ATOM 704 N N . PHE A 1 89 ? -13.440 -4.649 3.440 1.00 95.75 89 PHE A N 1
ATOM 705 C CA . PHE A 1 89 ? -13.951 -4.424 2.080 1.00 95.75 89 PHE A CA 1
ATOM 706 C C . PHE A 1 89 ? -14.246 -5.709 1.297 1.00 95.75 89 PHE A C 1
ATOM 708 O O . PHE A 1 89 ? -14.720 -5.648 0.161 1.00 95.75 89 PHE A O 1
ATOM 715 N N . GLY A 1 90 ? -13.927 -6.881 1.855 1.00 95.94 90 GLY A N 1
ATOM 716 C CA . GLY A 1 90 ? -14.150 -8.170 1.196 1.00 95.94 90 GLY A CA 1
ATOM 717 C C . GLY A 1 90 ? -13.327 -8.388 -0.082 1.00 95.94 90 GLY A C 1
ATOM 718 O O . GLY A 1 90 ? -13.590 -9.340 -0.816 1.00 95.94 90 GLY A O 1
ATOM 719 N N . LYS A 1 91 ? -12.329 -7.541 -0.376 1.00 96.69 91 LYS A N 1
ATOM 720 C CA . LYS A 1 91 ? -11.543 -7.585 -1.620 1.00 96.69 91 LYS A CA 1
ATOM 721 C C . LYS A 1 91 ? -10.385 -8.577 -1.508 1.00 96.69 91 LYS A C 1
ATOM 723 O O . LYS A 1 91 ? -9.226 -8.193 -1.369 1.00 96.69 91 LYS A O 1
ATOM 728 N N . LYS A 1 92 ? -10.707 -9.874 -1.535 1.00 95.38 92 LYS A N 1
ATOM 729 C CA . LYS A 1 92 ? -9.724 -10.966 -1.397 1.00 95.38 92 LYS A CA 1
ATOM 730 C C . LYS A 1 92 ? -8.688 -10.991 -2.526 1.00 95.38 92 LYS A C 1
ATOM 732 O O . LYS A 1 92 ? -7.522 -11.225 -2.231 1.00 95.38 92 LYS A O 1
ATOM 737 N N . ASP A 1 93 ? -9.097 -10.702 -3.758 1.00 96.88 93 ASP A N 1
ATOM 738 C CA . ASP A 1 93 ? -8.192 -10.727 -4.915 1.00 96.88 93 ASP A CA 1
ATOM 739 C C . ASP A 1 93 ? -7.179 -9.586 -4.826 1.00 96.88 93 ASP A C 1
ATOM 741 O O . ASP A 1 93 ? -5.974 -9.815 -4.864 1.00 96.88 93 ASP A O 1
ATOM 745 N N . LEU A 1 94 ? -7.657 -8.363 -4.560 1.00 97.25 94 LEU A N 1
ATOM 746 C CA . LEU A 1 94 ? -6.784 -7.205 -4.350 1.00 97.25 94 LEU A CA 1
ATOM 747 C C . LEU A 1 94 ? -5.857 -7.399 -3.147 1.00 97.25 94 LEU A C 1
ATOM 749 O O . LEU A 1 94 ? -4.705 -6.980 -3.196 1.00 97.25 94 LEU A O 1
ATOM 753 N N . PHE A 1 95 ? -6.338 -8.060 -2.087 1.00 97.19 95 PHE A N 1
ATOM 754 C CA . PHE A 1 95 ? -5.502 -8.474 -0.963 1.00 97.19 95 PHE A CA 1
ATOM 755 C C . PHE A 1 95 ? -4.343 -9.381 -1.404 1.00 97.19 95 PHE A C 1
ATOM 757 O O . PHE A 1 95 ? -3.237 -9.176 -0.911 1.00 97.19 95 PHE A O 1
ATOM 764 N N . SER A 1 96 ? -4.570 -10.355 -2.297 1.00 97.81 96 SER A N 1
ATOM 765 C CA . SER A 1 96 ? -3.498 -11.236 -2.792 1.00 97.81 96 SER A CA 1
ATOM 766 C C . SER A 1 96 ? -2.463 -10.425 -3.560 1.00 97.81 96 SER A C 1
ATOM 768 O O . SER A 1 96 ? -1.302 -10.394 -3.164 1.00 97.81 96 SER A O 1
ATOM 770 N N . ILE A 1 97 ? -2.920 -9.644 -4.546 1.00 98.19 97 ILE A N 1
ATOM 771 C CA . ILE A 1 97 ? -2.050 -8.867 -5.439 1.00 98.19 97 ILE A CA 1
ATOM 772 C C . ILE A 1 97 ? -1.157 -7.906 -4.640 1.00 98.19 97 ILE A C 1
ATOM 774 O O . ILE A 1 97 ? 0.051 -7.859 -4.847 1.00 98.19 97 ILE A O 1
ATOM 778 N N . ILE A 1 98 ? -1.717 -7.140 -3.693 1.00 98.38 98 ILE A N 1
ATOM 779 C CA . ILE A 1 98 ? -0.909 -6.201 -2.897 1.00 98.38 98 ILE A CA 1
ATOM 780 C C . ILE A 1 98 ? -0.018 -6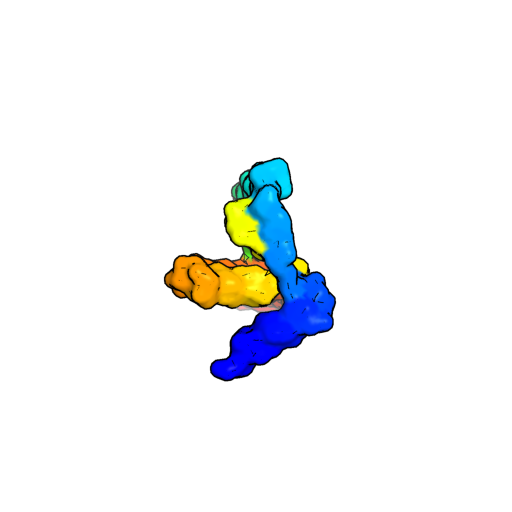.905 -1.865 1.00 98.38 98 ILE A C 1
ATOM 782 O O . ILE A 1 98 ? 1.010 -6.350 -1.482 1.00 98.38 98 ILE A O 1
ATOM 786 N N . SER A 1 99 ? -0.389 -8.103 -1.399 1.00 97.75 99 SER A N 1
ATOM 787 C CA . SER A 1 99 ? 0.473 -8.887 -0.505 1.00 97.75 99 SER A CA 1
ATOM 788 C C . SER A 1 99 ? 1.698 -9.400 -1.257 1.00 97.75 99 SER A C 1
ATOM 790 O O . SER A 1 99 ? 2.808 -9.213 -0.775 1.00 97.75 99 SER A O 1
ATOM 792 N N . GLU A 1 100 ? 1.501 -9.945 -2.456 1.00 97.31 100 GLU A N 1
ATOM 793 C CA . GLU A 1 100 ? 2.579 -10.401 -3.340 1.00 97.31 100 GLU A CA 1
ATOM 794 C C . GLU A 1 100 ? 3.488 -9.229 -3.736 1.00 97.31 100 GLU A C 1
ATOM 796 O O . GLU A 1 100 ? 4.692 -9.275 -3.509 1.00 97.31 100 GLU A O 1
ATOM 801 N N . ALA A 1 101 ? 2.917 -8.105 -4.187 1.00 97.50 101 ALA A N 1
ATOM 802 C CA . ALA A 1 101 ? 3.694 -6.906 -4.514 1.00 97.50 101 ALA A CA 1
ATOM 803 C C . ALA A 1 101 ? 4.500 -6.373 -3.315 1.00 97.50 101 ALA A C 1
ATOM 805 O O . ALA A 1 101 ? 5.599 -5.839 -3.471 1.00 97.50 101 ALA A O 1
ATOM 806 N N . LYS A 1 102 ? 3.964 -6.510 -2.095 1.00 97.00 102 LYS A N 1
ATOM 807 C CA . LYS A 1 102 ? 4.675 -6.134 -0.873 1.00 97.00 102 LYS A CA 1
ATOM 808 C C . LYS A 1 102 ? 5.893 -7.022 -0.633 1.00 97.00 102 LYS A C 1
ATOM 810 O O . LYS A 1 102 ? 6.904 -6.482 -0.178 1.00 97.00 102 LYS A O 1
ATOM 815 N N . GLU A 1 103 ? 5.747 -8.330 -0.830 1.00 95.75 103 GLU A N 1
ATOM 816 C CA . GLU A 1 103 ? 6.801 -9.336 -0.666 1.00 95.75 103 GLU A CA 1
ATOM 817 C C . GLU A 1 103 ? 7.897 -9.131 -1.713 1.00 95.75 103 GLU A C 1
ATOM 819 O O . GLU A 1 103 ? 9.042 -8.931 -1.323 1.00 95.75 103 GLU A O 1
ATOM 824 N N . GLU A 1 104 ? 7.533 -9.003 -2.991 1.00 95.06 104 GLU A N 1
ATOM 825 C CA . GLU A 1 104 ? 8.456 -8.669 -4.088 1.00 95.06 104 GLU A CA 1
ATOM 826 C C . GLU A 1 104 ? 9.239 -7.382 -3.811 1.00 95.06 104 GLU A C 1
ATOM 828 O O . GLU A 1 104 ? 10.455 -7.324 -3.965 1.00 95.06 104 GLU A O 1
ATOM 833 N N . ARG A 1 105 ? 8.571 -6.334 -3.317 1.00 94.62 105 ARG A N 1
ATOM 834 C CA . ARG A 1 105 ? 9.257 -5.090 -2.947 1.00 94.62 105 ARG A CA 1
ATOM 835 C C . ARG A 1 105 ? 10.239 -5.281 -1.785 1.00 94.62 105 ARG A C 1
ATOM 837 O O . ARG A 1 105 ? 11.248 -4.592 -1.759 1.00 94.62 105 ARG A O 1
ATOM 844 N N . ILE A 1 106 ? 9.971 -6.166 -0.818 1.00 90.81 106 ILE A N 1
ATOM 845 C CA . ILE A 1 106 ? 10.950 -6.483 0.245 1.00 90.81 106 ILE A CA 1
ATOM 846 C C . ILE A 1 106 ? 12.122 -7.255 -0.351 1.00 90.81 106 ILE A C 1
ATOM 848 O O . ILE A 1 106 ? 13.262 -6.921 -0.044 1.00 90.81 106 ILE A O 1
ATOM 852 N N . ASP A 1 107 ? 11.834 -8.240 -1.203 1.00 89.81 107 ASP A N 1
ATOM 853 C CA . ASP A 1 107 ? 12.842 -9.050 -1.878 1.00 89.81 107 ASP A CA 1
ATOM 854 C C . ASP A 1 107 ? 13.842 -8.155 -2.623 1.00 89.81 107 ASP A C 1
ATOM 856 O O . ASP A 1 107 ? 15.012 -8.076 -2.259 1.00 89.81 107 ASP A O 1
ATOM 860 N N . LYS A 1 108 ? 13.342 -7.339 -3.556 1.00 86.12 108 LYS A N 1
ATOM 861 C CA . LYS A 1 108 ? 14.169 -6.451 -4.387 1.00 86.12 108 LYS A CA 1
ATOM 862 C C . LYS A 1 108 ? 14.854 -5.314 -3.634 1.00 86.12 108 LYS A C 1
ATOM 864 O O . LYS A 1 108 ? 15.789 -4.726 -4.156 1.00 86.12 108 LYS A O 1
ATOM 869 N N . GLN A 1 109 ? 14.383 -4.954 -2.440 1.00 79.50 109 GLN A N 1
ATOM 870 C CA . GLN A 1 109 ? 14.960 -3.847 -1.671 1.00 79.50 109 GLN A CA 1
ATOM 871 C C . GLN A 1 109 ? 16.034 -4.302 -0.673 1.00 79.50 109 GLN A C 1
ATOM 873 O O . GLN A 1 109 ? 16.873 -3.491 -0.281 1.00 79.50 109 GLN A O 1
ATOM 878 N N . TYR A 1 110 ? 15.996 -5.559 -0.226 1.00 75.69 110 TYR A N 1
ATOM 879 C CA . TYR A 1 110 ? 16.849 -6.043 0.866 1.00 75.69 110 TYR A CA 1
ATOM 880 C C . TYR A 1 110 ? 17.707 -7.255 0.511 1.00 75.69 110 TYR A C 1
ATOM 882 O O . TYR A 1 110 ? 18.657 -7.534 1.241 1.00 75.69 110 TYR A O 1
ATOM 890 N N . TYR A 1 111 ? 17.409 -7.955 -0.582 1.00 74.00 111 TYR A N 1
ATOM 891 C CA . TYR A 1 111 ? 18.206 -9.078 -1.047 1.00 74.00 111 TYR A CA 1
ATOM 892 C C . TYR A 1 111 ? 18.933 -8.674 -2.321 1.00 74.00 111 TYR A C 1
ATOM 894 O O . TYR A 1 111 ? 18.321 -8.293 -3.314 1.00 74.00 111 TYR A O 1
ATOM 902 N N . VAL A 1 112 ? 20.260 -8.760 -2.280 1.00 66.69 112 VAL A N 1
ATOM 903 C CA . VAL A 1 112 ? 21.074 -8.701 -3.489 1.00 66.69 112 VAL A CA 1
ATOM 904 C C . VAL A 1 112 ? 20.999 -10.092 -4.098 1.00 66.69 112 VAL A C 1
ATOM 906 O O . VAL A 1 112 ? 21.479 -11.054 -3.502 1.00 66.69 112 VAL A O 1
ATOM 909 N N . THR A 1 113 ? 20.348 -10.229 -5.248 1.00 60.19 113 THR A N 1
ATOM 910 C CA . THR A 1 113 ? 20.540 -11.430 -6.060 1.00 60.19 113 THR A CA 1
ATOM 911 C C . THR A 1 113 ? 21.954 -11.373 -6.618 1.00 60.19 113 THR A C 1
ATOM 913 O O . THR A 1 113 ? 22.250 -10.459 -7.389 1.00 60.19 113 THR A O 1
ATOM 916 N N . ASP A 1 114 ? 22.817 -12.312 -6.227 1.00 50.84 114 ASP A N 1
ATOM 917 C CA . ASP A 1 114 ? 24.123 -12.492 -6.861 1.00 50.84 114 ASP A CA 1
ATOM 918 C C . ASP A 1 114 ? 23.903 -12.667 -8.373 1.00 50.84 114 ASP A C 1
ATOM 920 O O . ASP A 1 114 ? 23.359 -13.673 -8.828 1.00 50.84 114 ASP A O 1
ATOM 924 N N . GLN A 1 115 ? 24.282 -11.664 -9.165 1.00 50.19 115 GLN A N 1
ATOM 925 C CA . GLN A 1 115 ? 24.244 -11.715 -10.631 1.00 50.19 115 GLN A CA 1
ATOM 926 C C . GLN A 1 115 ? 25.499 -12.391 -11.221 1.00 50.19 115 GLN A C 1
ATOM 928 O O . GLN A 1 115 ? 25.882 -12.093 -12.347 1.00 50.19 115 GLN A O 1
ATOM 933 N N . ASP A 1 116 ? 26.119 -13.334 -10.507 1.00 43.50 116 ASP A N 1
ATOM 934 C CA . ASP A 1 116 ? 27.393 -13.956 -10.907 1.00 43.50 116 ASP A CA 1
ATOM 935 C C . ASP A 1 116 ? 27.268 -15.434 -11.340 1.00 43.50 116 ASP A C 1
ATOM 937 O O . ASP A 1 116 ? 28.187 -16.227 -11.155 1.00 43.50 116 ASP A O 1
ATOM 941 N N . GLU A 1 117 ? 26.165 -15.823 -11.990 1.00 42.78 117 GLU A N 1
ATOM 942 C CA . GLU A 1 117 ? 26.088 -17.106 -12.726 1.00 42.78 117 GLU A CA 1
ATOM 943 C C . GLU A 1 117 ? 25.595 -16.965 -14.179 1.00 42.78 117 GLU A C 1
ATOM 945 O O . GLU A 1 117 ? 25.041 -17.894 -14.760 1.00 42.78 117 GLU A O 1
ATOM 950 N N . ILE A 1 118 ? 25.847 -15.821 -14.827 1.00 46.22 118 ILE A N 1
ATOM 951 C CA . ILE A 1 118 ? 25.662 -15.676 -16.286 1.00 46.22 118 ILE A CA 1
ATOM 952 C C . ILE A 1 118 ? 26.955 -15.183 -16.946 1.00 46.22 118 ILE A C 1
ATOM 954 O O . ILE A 1 118 ? 26.958 -14.197 -17.664 1.00 46.22 118 ILE A O 1
ATOM 958 N N . THR A 1 119 ? 28.082 -15.850 -16.687 1.00 45.56 119 THR A N 1
ATOM 959 C CA . THR A 1 119 ? 29.257 -15.870 -17.589 1.00 45.56 119 THR A CA 1
ATOM 960 C C . THR A 1 119 ? 30.127 -17.106 -17.317 1.00 45.56 119 THR A C 1
ATOM 962 O O . THR A 1 119 ? 31.307 -17.015 -16.989 1.00 45.56 119 THR A O 1
ATOM 965 N N . LYS A 1 120 ? 29.565 -18.308 -17.462 1.00 43.72 120 LYS A N 1
ATOM 966 C CA . LYS A 1 120 ? 30.364 -19.505 -17.761 1.00 43.72 120 LYS A CA 1
ATOM 967 C C . LYS A 1 120 ? 29.656 -20.277 -18.859 1.00 43.72 120 LYS A C 1
ATOM 969 O O . LYS A 1 120 ? 28.646 -20.910 -18.58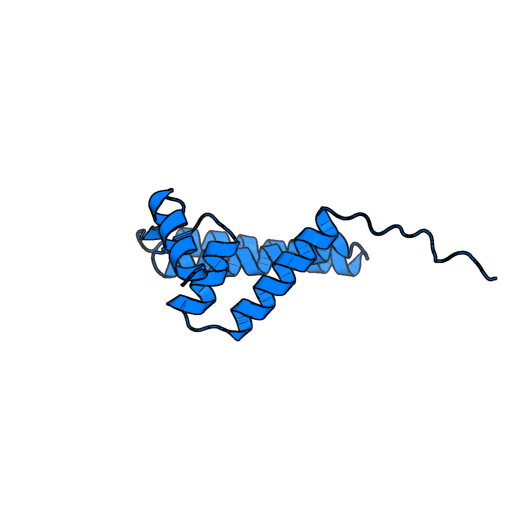9 1.00 43.72 120 LYS A O 1
ATOM 974 N N . ASP A 1 121 ? 30.165 -20.083 -20.072 1.00 44.62 121 ASP A N 1
ATOM 975 C CA . ASP A 1 121 ? 30.069 -20.933 -21.269 1.00 44.62 121 ASP A CA 1
ATOM 976 C C . ASP A 1 121 ? 29.762 -20.097 -22.521 1.00 44.62 121 ASP A C 1
ATOM 978 O O . ASP A 1 121 ? 28.633 -20.034 -23.009 1.00 44.62 121 ASP A O 1
ATOM 982 N N . ALA A 1 122 ? 30.812 -19.446 -23.031 1.00 39.44 122 ALA A N 1
ATOM 983 C CA . ALA A 1 122 ? 30.980 -19.058 -24.430 1.00 39.44 122 ALA A CA 1
ATOM 984 C C . ALA A 1 122 ? 32.476 -19.045 -24.771 1.00 39.44 122 ALA A C 1
ATOM 986 O O . ALA A 1 122 ? 33.252 -18.496 -23.953 1.00 39.44 122 ALA A O 1
#